Protein AF-A0A2W6C666-F1 (afdb_monomer)

Foldseek 3Di:
DDDDPDDPPDPDPPPPVPVVPPPLCADFKDKQNHTDDGDNYPVVSVVVQVVCCVVPVPIDID

Radius of gyration: 21.11 Å; Cα contacts (8 Å, |Δi|>4): 56; chains: 1; bounding box: 21×17×75 Å

Solvent-accessible surface area (backbone atoms only — not comparable to full-atom values): 4073 Å² total; per-residue (Å²): 134,89,78,80,84,78,75,81,76,75,80,68,84,70,86,72,79,53,81,91,67,72,74,73,79,54,28,68,31,30,48,72,92,36,83,74,49,73,25,87,38,62,67,59,29,50,51,53,44,50,52,48,37,72,78,36,72,85,59,49,67,87

Sequence (62 aa):
MKKPLTIPEEMQPRNVTRADLVVNEGFGLEVDGRMKMVFPSLAAAQKRGRDLKAEFPMLQVK

pLDDT: mean 75.89, std 19.07, range [43.12, 96.31]

Structure (mmCIF, N/CA/C/O backbone):
data_AF-A0A2W6C666-F1
#
_entry.id   AF-A0A2W6C666-F1
#
loop_
_atom_site.group_PDB
_atom_site.id
_atom_site.type_symbol
_atom_site.label_atom_id
_atom_site.label_alt_id
_atom_site.label_comp_id
_atom_site.label_asym_id
_atom_site.label_entity_id
_atom_site.label_seq_id
_atom_site.pdbx_PDB_ins_code
_atom_site.Cartn_x
_atom_site.Cartn_y
_atom_site.Cartn_z
_atom_site.occupancy
_atom_site.B_iso_or_equiv
_atom_site.auth_seq_id
_atom_site.auth_comp_id
_atom_site.auth_asym_id
_atom_site.auth_atom_id
_atom_site.pdbx_PDB_model_num
ATOM 1 N N . MET A 1 1 ? -1.307 -0.654 -64.582 1.00 43.12 1 MET A N 1
ATOM 2 C CA . MET A 1 1 ? -0.835 0.551 -63.863 1.00 43.12 1 MET A CA 1
ATOM 3 C C . MET A 1 1 ? -1.170 0.389 -62.387 1.00 43.12 1 MET A C 1
ATOM 5 O O . MET A 1 1 ? -2.327 0.144 -62.069 1.00 43.12 1 MET A O 1
ATOM 9 N N . LYS A 1 2 ? -0.152 0.391 -61.518 1.00 45.31 2 LYS A N 1
ATOM 10 C CA . LYS A 1 2 ? -0.283 0.170 -60.068 1.00 45.31 2 LYS A CA 1
ATOM 11 C C . LYS A 1 2 ? -0.846 1.446 -59.430 1.00 45.31 2 LYS A C 1
ATOM 13 O O . LYS A 1 2 ? -0.236 2.499 -59.574 1.00 45.31 2 LYS A O 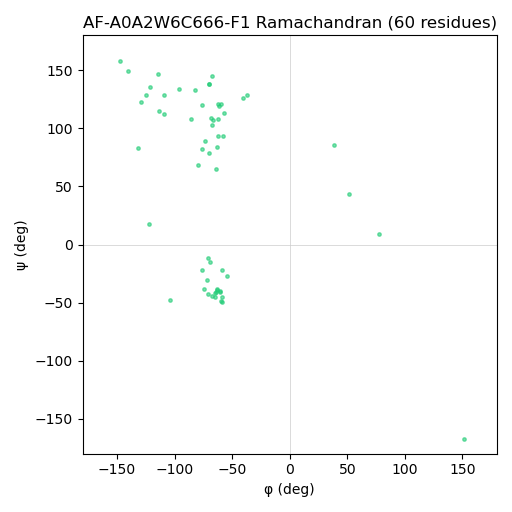1
ATOM 18 N N . LYS A 1 3 ? -2.006 1.364 -58.777 1.00 54.00 3 LYS A N 1
ATOM 19 C CA . LYS A 1 3 ? -2.537 2.454 -57.944 1.00 54.00 3 LYS A CA 1
ATOM 20 C C . LYS A 1 3 ? -1.854 2.358 -5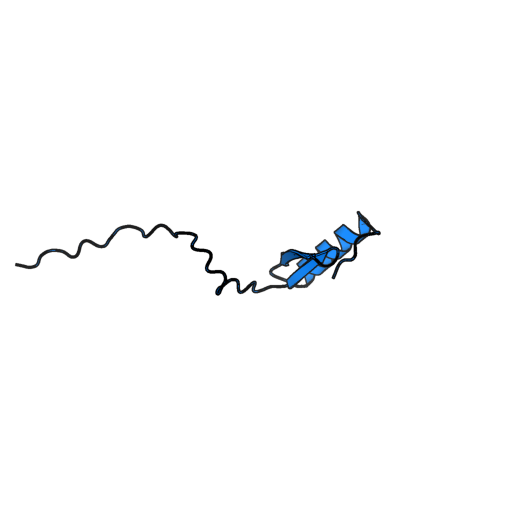6.568 1.00 54.00 3 LYS A C 1
ATOM 22 O O . LYS A 1 3 ? -1.732 1.237 -56.072 1.00 54.00 3 LYS A O 1
ATOM 27 N N . PRO A 1 4 ? -1.347 3.461 -55.996 1.00 50.00 4 PRO A N 1
ATOM 28 C CA . PRO A 1 4 ? -0.556 3.413 -54.772 1.00 50.00 4 PRO A CA 1
ATOM 29 C C . PRO A 1 4 ? -1.438 3.044 -53.574 1.00 50.00 4 PRO A C 1
ATOM 31 O O . PRO A 1 4 ? -2.563 3.527 -53.457 1.00 50.00 4 PRO A O 1
ATOM 34 N N . LEU A 1 5 ? -0.927 2.178 -52.692 1.00 53.78 5 LEU A N 1
ATOM 35 C CA . LEU A 1 5 ? -1.490 2.000 -51.357 1.00 53.78 5 LEU A CA 1
ATOM 36 C C . LEU A 1 5 ? -1.242 3.293 -50.577 1.00 53.78 5 LEU A C 1
ATOM 38 O O . LEU A 1 5 ? -0.128 3.547 -50.125 1.00 53.78 5 LEU A O 1
ATOM 42 N N . THR A 1 6 ? -2.279 4.109 -50.430 1.00 48.72 6 THR A N 1
ATOM 43 C CA . THR A 1 6 ? -2.319 5.143 -49.399 1.00 48.72 6 THR A CA 1
ATOM 44 C C . THR A 1 6 ? -2.380 4.431 -48.055 1.00 48.72 6 THR A C 1
ATOM 46 O O . THR A 1 6 ? -3.388 3.817 -47.712 1.00 48.72 6 THR A O 1
ATOM 49 N N . ILE A 1 7 ? -1.268 4.463 -47.330 1.00 62.47 7 ILE A N 1
ATOM 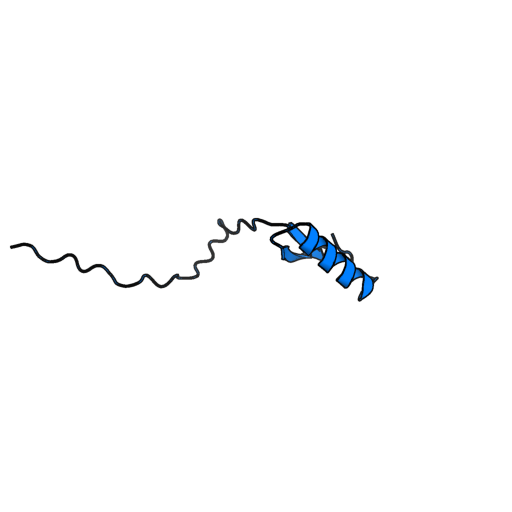50 C CA . ILE A 1 7 ? -1.194 4.115 -45.913 1.00 62.47 7 ILE A CA 1
ATOM 51 C C . ILE A 1 7 ? -2.089 5.128 -45.187 1.00 62.47 7 ILE A C 1
ATOM 53 O O . ILE A 1 7 ? -1.836 6.325 -45.327 1.00 62.47 7 ILE A O 1
ATOM 57 N N . PRO A 1 8 ? -3.141 4.718 -44.457 1.00 49.88 8 PRO A N 1
ATOM 58 C CA . PRO A 1 8 ? -3.833 5.642 -43.580 1.00 49.88 8 PRO A CA 1
ATOM 59 C C . PRO A 1 8 ? -2.895 5.998 -42.432 1.00 49.88 8 PRO A C 1
ATOM 61 O O . PRO A 1 8 ? -2.568 5.171 -41.580 1.00 49.88 8 PRO A O 1
ATOM 64 N N . GLU A 1 9 ? -2.441 7.239 -42.502 1.00 48.62 9 GLU A N 1
ATOM 65 C CA . GLU A 1 9 ? -1.811 8.026 -41.459 1.00 48.62 9 GLU A CA 1
ATOM 66 C C . GLU A 1 9 ? -2.524 7.803 -40.121 1.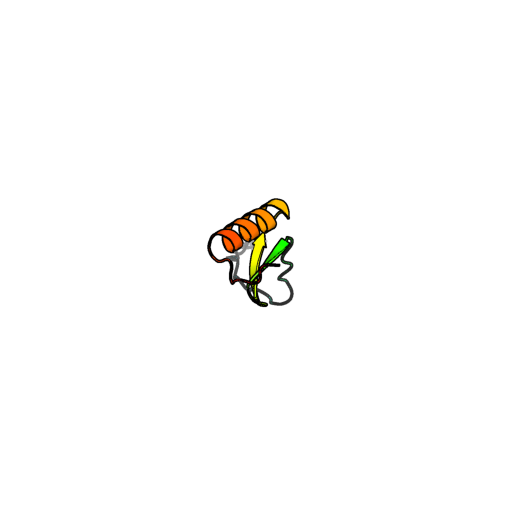00 48.62 9 GLU A C 1
ATOM 68 O O . GLU A 1 9 ? -3.746 7.914 -40.029 1.00 48.62 9 GLU A O 1
ATOM 73 N N . GLU A 1 10 ? -1.728 7.420 -39.123 1.00 57.38 10 GLU A N 1
ATOM 74 C CA . GLU A 1 10 ? -2.007 7.523 -37.694 1.00 57.38 10 GLU A CA 1
ATOM 75 C C . GLU A 1 10 ? -3.463 7.241 -37.294 1.00 57.38 10 GLU A C 1
ATOM 77 O O . GLU A 1 10 ? -4.273 8.143 -37.062 1.00 57.38 10 GLU A O 1
ATOM 82 N N . MET A 1 11 ? -3.785 5.955 -37.097 1.00 44.53 11 MET A N 1
ATOM 83 C CA . MET A 1 11 ? -4.838 5.611 -36.144 1.00 44.53 11 MET A CA 1
ATOM 84 C C . MET A 1 11 ? -4.414 6.183 -34.792 1.00 44.53 11 MET A C 1
ATOM 86 O O . MET A 1 11 ? -3.675 5.550 -34.040 1.00 44.53 11 MET A O 1
ATOM 90 N N . GLN A 1 12 ? -4.885 7.399 -34.508 1.00 52.06 12 GLN A N 1
ATOM 91 C CA . GLN A 1 12 ? -4.946 7.970 -33.173 1.00 52.06 12 GLN A CA 1
ATOM 92 C C . GLN A 1 12 ? -5.300 6.830 -32.218 1.00 52.06 12 GLN A C 1
ATOM 94 O O . GLN A 1 12 ? -6.268 6.109 -32.507 1.00 52.06 12 GLN A O 1
ATOM 99 N N . PRO A 1 13 ? -4.550 6.619 -31.122 1.00 54.06 13 PRO A N 1
ATOM 100 C CA . PRO A 1 13 ? -4.946 5.648 -30.125 1.00 54.06 13 PRO A CA 1
ATOM 101 C C . PRO A 1 13 ? -6.279 6.132 -29.563 1.00 54.06 13 PRO A C 1
ATOM 103 O O . PRO A 1 13 ? -6.352 6.977 -28.673 1.00 54.06 13 PRO A O 1
ATOM 106 N N . ARG A 1 14 ? -7.374 5.635 -30.142 1.00 58.44 14 ARG A N 1
ATOM 107 C CA . ARG A 1 14 ? -8.685 5.706 -29.530 1.00 58.44 14 ARG A CA 1
ATOM 108 C C . ARG A 1 14 ? -8.475 5.006 -28.201 1.00 58.44 14 ARG A C 1
ATOM 110 O O . ARG A 1 14 ? -8.195 3.810 -28.191 1.00 58.44 14 ARG A O 1
ATOM 117 N N . ASN A 1 15 ? -8.581 5.750 -27.105 1.00 54.47 15 ASN A N 1
ATOM 118 C CA . ASN A 1 15 ? -8.738 5.201 -25.763 1.00 54.47 15 ASN A CA 1
ATOM 119 C C . ASN A 1 15 ? -10.084 4.460 -25.706 1.00 54.47 15 ASN A C 1
ATOM 121 O O . ASN A 1 15 ? -11.025 4.866 -25.033 1.00 54.47 15 ASN A O 1
ATOM 125 N N . VAL A 1 16 ? -10.206 3.383 -26.478 1.00 53.31 16 VAL A N 1
ATOM 126 C CA . VAL A 1 16 ? -11.171 2.325 -26.251 1.00 53.31 16 VAL A CA 1
ATOM 127 C C . VAL A 1 16 ? -10.598 1.518 -25.103 1.00 53.31 16 VAL A C 1
ATOM 129 O O . VAL A 1 16 ? -9.932 0.505 -25.300 1.00 53.31 16 VAL A O 1
ATOM 132 N N . THR A 1 17 ? -10.822 2.006 -23.887 1.00 53.50 17 THR A N 1
ATOM 133 C CA . THR A 1 17 ? -10.623 1.221 -22.673 1.00 53.50 17 THR A CA 1
ATOM 134 C C . THR A 1 17 ? -11.618 0.063 -22.732 1.00 53.50 17 THR A C 1
ATOM 136 O O . THR A 1 17 ? -12.741 0.164 -22.244 1.00 53.50 17 THR A O 1
ATOM 139 N N . ARG A 1 18 ? -11.256 -1.026 -23.422 1.00 52.84 18 ARG A N 1
ATOM 140 C CA . ARG A 1 18 ? -11.991 -2.287 -23.329 1.00 52.84 18 ARG A CA 1
ATOM 141 C C . ARG A 1 18 ? -11.905 -2.723 -21.872 1.00 52.84 18 ARG A C 1
ATOM 143 O O . ARG A 1 18 ? -10.806 -2.950 -21.372 1.00 52.84 18 ARG A O 1
ATOM 150 N N . ALA A 1 19 ? -13.051 -2.839 -21.207 1.00 56.12 19 ALA A N 1
ATOM 151 C CA . ALA A 1 19 ? -13.131 -3.340 -19.835 1.00 56.12 19 ALA A CA 1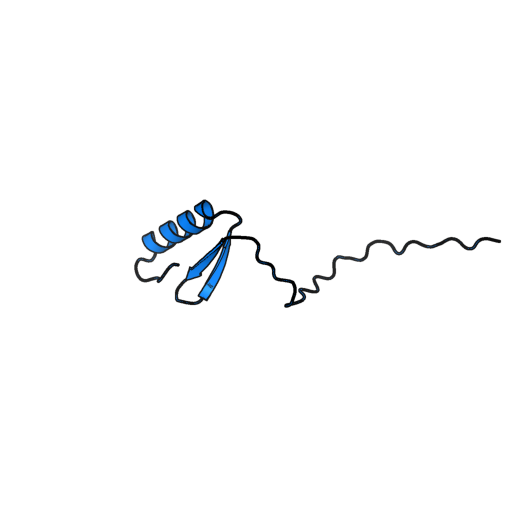
ATOM 152 C C . ALA A 1 19 ? -12.459 -4.722 -19.686 1.00 56.12 19 ALA A C 1
ATOM 154 O O . ALA A 1 19 ? -11.915 -5.028 -18.631 1.00 56.12 19 ALA A O 1
ATOM 155 N N . ASP A 1 20 ? -12.414 -5.498 -20.774 1.00 53.84 20 ASP A N 1
ATOM 156 C CA . ASP A 1 20 ? -11.817 -6.838 -20.845 1.00 53.84 20 ASP A CA 1
ATOM 157 C C . ASP A 1 20 ? -10.276 -6.857 -20.768 1.00 53.84 20 ASP A C 1
ATOM 159 O O . ASP A 1 20 ? -9.681 -7.923 -20.639 1.00 53.84 20 ASP A O 1
ATOM 163 N N . LEU A 1 21 ? -9.613 -5.700 -20.885 1.00 50.44 21 LEU A N 1
ATOM 164 C CA . LEU A 1 21 ? -8.154 -5.568 -21.017 1.00 50.44 21 LEU A CA 1
ATOM 165 C C . LEU A 1 21 ? -7.523 -4.712 -19.916 1.00 50.44 21 LEU A C 1
ATOM 167 O O . LEU A 1 21 ? -6.387 -4.265 -20.057 1.00 50.44 21 LEU A O 1
ATOM 171 N N . VAL A 1 22 ? -8.220 -4.487 -18.800 1.00 54.25 22 VAL A N 1
ATOM 172 C CA . VAL A 1 22 ? -7.584 -3.883 -17.622 1.00 54.25 22 VAL A CA 1
ATOM 173 C C . VAL A 1 22 ? -6.802 -4.971 -16.885 1.00 54.25 22 VAL A C 1
ATOM 175 O O . VAL A 1 22 ? -7.147 -5.388 -15.781 1.00 54.25 22 VAL A O 1
ATOM 178 N N . VAL A 1 23 ? -5.729 -5.452 -17.513 1.00 52.44 23 VAL A N 1
ATOM 179 C CA . VAL A 1 23 ? -4.670 -6.149 -16.789 1.00 52.44 23 VAL A CA 1
ATOM 180 C C . VAL A 1 23 ? -3.926 -5.053 -16.038 1.00 52.44 23 VAL A C 1
ATOM 182 O O . VAL A 1 23 ? -3.016 -4.419 -16.564 1.00 52.44 23 VAL A O 1
ATOM 185 N N . ASN A 1 24 ? -4.374 -4.746 -14.822 1.00 59.69 24 ASN A N 1
ATOM 186 C CA . ASN A 1 24 ? -3.570 -3.950 -13.904 1.00 59.69 24 ASN A CA 1
ATOM 187 C C . ASN A 1 24 ? -2.397 -4.832 -13.464 1.00 59.69 24 ASN A C 1
ATOM 189 O O . ASN A 1 24 ? -2.435 -5.447 -12.401 1.00 59.69 24 ASN A O 1
ATOM 193 N N . GLU A 1 25 ? -1.383 -4.954 -14.318 1.00 70.56 25 GLU A N 1
ATOM 194 C CA . GLU A 1 25 ? -0.109 -5.549 -13.937 1.00 70.56 25 GLU A CA 1
ATOM 195 C C . GLU A 1 25 ? 0.495 -4.671 -12.837 1.00 70.56 25 GLU A C 1
ATOM 197 O O . GLU A 1 25 ? 0.882 -3.525 -13.067 1.00 70.56 25 GLU A O 1
ATOM 202 N N . GLY A 1 26 ? 0.494 -5.175 -11.603 1.00 82.56 26 GLY A N 1
ATOM 203 C CA . GLY A 1 26 ? 0.993 -4.430 -10.457 1.00 82.56 26 GLY A CA 1
ATOM 204 C C . GLY A 1 26 ? 0.336 -4.808 -9.134 1.00 82.56 26 GLY A C 1
ATOM 205 O O . GLY A 1 26 ? -0.361 -5.811 -9.002 1.00 82.56 26 GLY A O 1
ATOM 206 N N . PHE A 1 27 ? 0.588 -3.974 -8.132 1.00 86.25 27 PHE A N 1
ATOM 207 C CA . PHE A 1 27 ? 0.151 -4.130 -6.753 1.00 86.25 27 PHE A CA 1
ATOM 208 C C . PHE A 1 27 ? -0.928 -3.099 -6.447 1.00 86.25 27 PHE A C 1
ATOM 210 O O . PHE A 1 27 ? -0.665 -1.895 -6.430 1.00 86.25 27 PHE A O 1
ATOM 217 N N . GLY A 1 28 ? -2.148 -3.581 -6.226 1.00 89.44 28 GLY A N 1
ATOM 218 C CA . GLY A 1 28 ? -3.268 -2.759 -5.790 1.00 89.44 28 GLY A CA 1
ATOM 219 C C . GLY A 1 28 ? -3.072 -2.235 -4.374 1.00 89.44 28 GLY A C 1
ATOM 220 O O . GLY A 1 28 ? -2.513 -2.923 -3.528 1.00 89.44 28 GLY A O 1
ATOM 221 N N . LEU A 1 29 ? -3.553 -1.021 -4.137 1.00 92.31 29 LEU A N 1
ATOM 222 C CA . LEU A 1 29 ? -3.742 -0.458 -2.812 1.00 92.31 29 LEU A CA 1
ATOM 223 C C . LEU A 1 29 ? -5.239 -0.272 -2.587 1.00 92.31 29 LEU A C 1
ATOM 225 O O . LEU A 1 29 ? -5.890 0.539 -3.262 1.00 92.31 29 LEU A O 1
ATOM 229 N N . GLU A 1 30 ? -5.772 -1.022 -1.634 1.00 92.19 30 GLU A N 1
ATOM 230 C CA . GLU A 1 30 ? -7.156 -0.927 -1.204 1.00 92.19 30 GLU A CA 1
ATOM 231 C C . GLU A 1 30 ? -7.241 -0.023 0.025 1.00 92.19 30 GLU A C 1
ATOM 233 O O . GLU A 1 30 ? -6.459 -0.138 0.969 1.00 92.19 30 GLU A O 1
ATOM 238 N N . VAL A 1 31 ? -8.204 0.895 0.009 1.00 93.19 31 VAL A N 1
ATOM 239 C CA . VAL A 1 31 ? -8.509 1.769 1.141 1.00 93.19 31 VAL A CA 1
ATOM 240 C C . VAL A 1 31 ? -10.004 1.689 1.414 1.00 93.19 31 VAL A C 1
ATOM 242 O O . VAL A 1 31 ? -10.811 1.954 0.521 1.00 93.19 31 VAL A O 1
ATOM 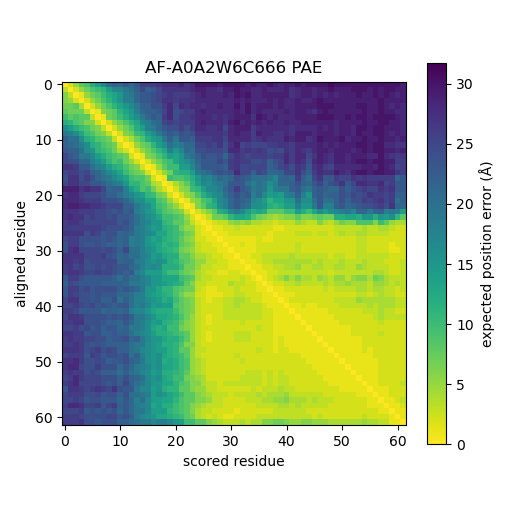245 N N . ASP A 1 32 ? -10.368 1.310 2.637 1.00 91.94 32 ASP A N 1
ATOM 246 C CA . ASP A 1 32 ? -11.744 1.129 3.113 1.00 91.94 32 ASP A CA 1
ATOM 247 C C . ASP A 1 32 ? -12.592 0.228 2.199 1.00 91.94 32 ASP A C 1
ATOM 249 O O . ASP A 1 32 ? -13.735 0.541 1.858 1.00 91.94 32 ASP A O 1
ATOM 253 N N . GLY A 1 33 ? -12.019 -0.891 1.747 1.00 89.62 33 GLY A N 1
ATOM 254 C CA . GLY A 1 33 ? -12.724 -1.839 0.880 1.00 89.62 33 GLY A CA 1
ATOM 255 C C . GLY A 1 33 ? -12.827 -1.400 -0.582 1.00 89.62 33 GLY A C 1
ATOM 256 O O . GLY A 1 33 ? -13.576 -2.002 -1.349 1.00 89.62 33 GLY A O 1
ATOM 257 N N . ARG A 1 34 ? -12.130 -0.328 -0.985 1.00 89.44 34 ARG A N 1
ATOM 258 C CA . ARG A 1 34 ? -12.145 0.181 -2.362 1.00 89.44 34 ARG A CA 1
ATOM 259 C C . ARG A 1 34 ? -10.738 0.280 -2.928 1.00 89.44 34 ARG A C 1
ATOM 261 O O . ARG A 1 34 ? -9.872 0.937 -2.354 1.00 89.44 34 ARG A O 1
ATOM 268 N N . MET A 1 35 ? -10.540 -0.304 -4.107 1.00 88.31 35 MET A N 1
ATOM 269 C CA . MET A 1 35 ? -9.314 -0.148 -4.888 1.00 88.31 35 MET A CA 1
ATOM 270 C C . MET A 1 35 ? -9.103 1.334 -5.219 1.00 88.31 35 MET A C 1
ATOM 272 O O . MET A 1 35 ? -9.965 1.964 -5.836 1.00 88.31 35 MET A O 1
ATOM 276 N N . LYS A 1 36 ? -7.976 1.907 -4.788 1.00 88.06 36 LYS A N 1
ATOM 277 C CA . LYS A 1 36 ? -7.656 3.321 -5.036 1.00 88.06 36 LYS A CA 1
ATOM 278 C C . LYS A 1 36 ? -6.620 3.499 -6.126 1.00 88.06 36 LYS A C 1
ATOM 280 O O . LYS A 1 36 ? -6.789 4.361 -6.982 1.00 88.06 36 LYS A O 1
ATOM 285 N N . MET A 1 37 ? -5.534 2.738 -6.053 1.00 86.38 37 MET A N 1
ATOM 286 C CA . MET A 1 37 ? -4.365 2.907 -6.914 1.00 86.38 37 MET A CA 1
ATOM 287 C C . MET A 1 37 ? -3.697 1.561 -7.179 1.00 86.38 37 MET A C 1
ATOM 289 O O . MET A 1 37 ? -3.843 0.630 -6.392 1.00 86.38 37 MET A O 1
ATOM 293 N N . VAL A 1 38 ? -2.940 1.485 -8.271 1.00 89.25 38 VAL A N 1
ATOM 294 C CA . VAL A 1 38 ? -2.083 0.347 -8.616 1.00 89.25 38 VAL A CA 1
ATOM 295 C C . VAL A 1 38 ? -0.657 0.851 -8.745 1.00 89.25 38 VAL A C 1
ATOM 297 O O . VAL A 1 38 ? -0.414 1.901 -9.339 1.00 89.25 38 VAL A O 1
ATOM 300 N N . PHE A 1 39 ? 0.282 0.108 -8.174 1.00 87.50 39 PHE A N 1
ATOM 301 C CA . PHE A 1 39 ? 1.703 0.414 -8.205 1.00 87.50 39 PHE A CA 1
ATOM 302 C C . PHE A 1 39 ? 2.460 -0.645 -9.001 1.00 87.50 39 PHE A C 1
ATOM 304 O O . PHE A 1 39 ? 2.138 -1.825 -8.900 1.00 87.50 39 PHE A O 1
ATOM 311 N N . PRO A 1 40 ? 3.532 -0.275 -9.714 1.00 85.62 40 PRO A N 1
ATOM 312 C CA . PRO A 1 40 ? 4.352 -1.248 -10.433 1.00 85.62 40 PRO A CA 1
ATOM 313 C C . PRO A 1 40 ? 5.154 -2.169 -9.494 1.00 85.62 40 PRO A C 1
ATOM 315 O O . PRO A 1 40 ? 5.666 -3.194 -9.930 1.00 85.62 40 PRO A O 1
ATOM 318 N N . SER A 1 41 ? 5.288 -1.829 -8.204 1.00 88.88 41 SER A N 1
ATOM 319 C CA . SER A 1 41 ? 6.034 -2.627 -7.225 1.00 88.88 41 SER A CA 1
ATOM 320 C C . SER A 1 41 ? 5.352 -2.689 -5.857 1.00 88.88 41 SER A C 1
ATOM 322 O O . SER A 1 41 ? 4.710 -1.733 -5.413 1.00 88.88 41 SER A O 1
ATOM 324 N N . LEU A 1 42 ? 5.552 -3.810 -5.154 1.00 88.94 42 LEU A N 1
ATOM 325 C CA . LEU A 1 42 ? 5.009 -4.031 -3.812 1.00 88.94 42 LEU A CA 1
ATOM 326 C C . LEU A 1 42 ? 5.536 -2.993 -2.821 1.00 88.94 42 LEU A C 1
ATOM 328 O O . LEU A 1 42 ? 4.788 -2.482 -1.994 1.00 88.94 42 LEU A O 1
ATOM 332 N N . ALA A 1 43 ? 6.824 -2.657 -2.920 1.00 91.62 43 ALA A N 1
ATOM 333 C CA . ALA A 1 43 ? 7.456 -1.680 -2.044 1.00 91.62 43 ALA A CA 1
ATOM 334 C C . ALA A 1 43 ? 6.801 -0.295 -2.171 1.00 91.62 43 ALA A C 1
ATOM 336 O O . ALA A 1 43 ? 6.579 0.370 -1.159 1.00 91.62 43 ALA A O 1
ATOM 337 N N . ALA A 1 44 ? 6.441 0.120 -3.392 1.00 90.25 44 ALA A N 1
ATOM 338 C CA . ALA A 1 44 ? 5.749 1.383 -3.623 1.00 90.25 44 ALA A CA 1
ATOM 339 C C . ALA A 1 44 ? 4.324 1.369 -3.043 1.00 90.25 44 ALA A C 1
ATOM 341 O O . ALA A 1 44 ? 3.951 2.313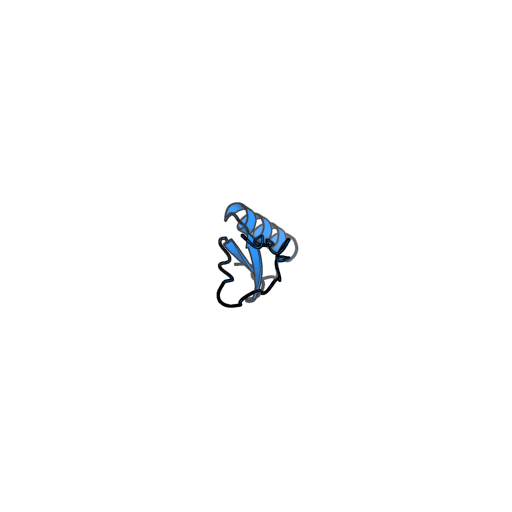 -2.341 1.00 90.25 44 ALA A O 1
ATOM 342 N N . ALA A 1 45 ? 3.573 0.279 -3.247 1.00 92.25 45 ALA A N 1
ATOM 343 C CA . ALA A 1 45 ? 2.243 0.106 -2.657 1.00 92.25 45 ALA A CA 1
ATOM 344 C C . ALA A 1 45 ? 2.294 0.138 -1.122 1.00 92.25 45 ALA A C 1
ATOM 346 O O . ALA A 1 45 ? 1.570 0.903 -0.485 1.00 92.25 45 ALA A O 1
ATOM 347 N N . GLN A 1 46 ? 3.216 -0.616 -0.519 1.00 93.50 46 GLN A N 1
ATOM 348 C CA . GLN A 1 46 ? 3.382 -0.664 0.932 1.00 93.50 46 GLN A CA 1
ATOM 349 C C . GLN A 1 46 ? 3.824 0.672 1.517 1.00 93.50 46 GLN A C 1
ATOM 351 O O . GLN A 1 46 ? 3.321 1.062 2.569 1.00 93.50 46 GLN A O 1
ATOM 356 N N . LYS A 1 47 ? 4.761 1.377 0.870 1.00 95.56 47 LYS A N 1
ATOM 357 C CA . LYS A 1 47 ? 5.179 2.705 1.324 1.00 95.56 47 LYS A CA 1
ATOM 358 C C . LYS A 1 47 ? 3.975 3.638 1.348 1.00 95.56 47 LYS A C 1
ATOM 360 O O . LYS A 1 47 ? 3.713 4.256 2.376 1.00 95.56 47 LYS A O 1
ATOM 365 N N . ARG A 1 48 ? 3.206 3.688 0.255 1.00 93.69 48 ARG A N 1
ATOM 366 C CA . ARG A 1 48 ? 2.030 4.557 0.190 1.00 93.69 48 ARG A CA 1
ATOM 367 C C . ARG A 1 48 ? 0.972 4.164 1.216 1.00 93.69 48 ARG A C 1
ATOM 369 O O . ARG A 1 48 ? 0.370 5.048 1.817 1.00 93.69 48 ARG A O 1
ATOM 376 N N . GLY A 1 49 ? 0.780 2.868 1.449 1.00 94.00 49 GLY A N 1
ATOM 377 C CA . GLY A 1 49 ? -0.144 2.385 2.465 1.00 94.00 49 GLY A CA 1
ATOM 378 C C . GLY A 1 49 ? 0.264 2.771 3.889 1.00 94.00 49 GLY A C 1
ATOM 379 O O . GLY A 1 49 ? -0.581 3.202 4.669 1.00 94.00 49 GLY A O 1
ATOM 380 N N . ARG A 1 50 ? 1.562 2.702 4.215 1.00 94.94 50 ARG A N 1
ATOM 381 C CA . ARG A 1 50 ? 2.095 3.173 5.505 1.00 94.94 50 ARG A CA 1
ATOM 382 C C . ARG A 1 50 ? 1.933 4.679 5.671 1.00 94.94 50 ARG A 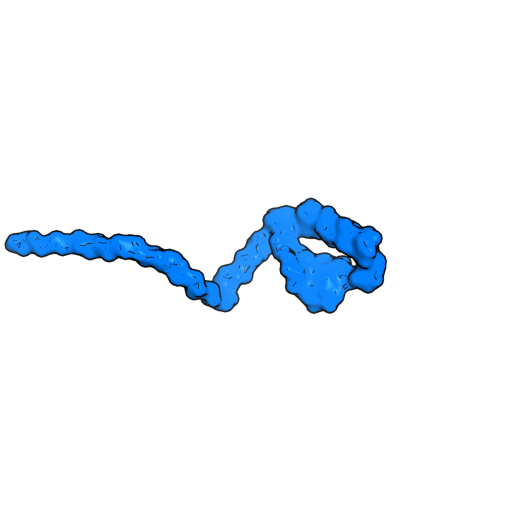C 1
ATOM 384 O O . ARG A 1 50 ? 1.476 5.108 6.724 1.00 94.94 50 ARG A O 1
ATOM 391 N N . ASP A 1 51 ? 2.253 5.452 4.633 1.00 95.62 51 ASP A N 1
ATOM 392 C CA . ASP A 1 51 ? 2.100 6.910 4.642 1.00 95.62 51 ASP A CA 1
ATOM 393 C C . ASP A 1 51 ? 0.626 7.290 4.903 1.00 95.62 51 ASP A C 1
ATOM 395 O O . ASP A 1 51 ? 0.339 8.100 5.780 1.00 95.62 51 ASP A O 1
ATOM 399 N N . LEU A 1 52 ? -0.323 6.629 4.223 1.00 93.75 52 LEU A N 1
ATOM 400 C CA . LEU A 1 52 ? -1.761 6.840 4.437 1.00 93.75 52 LEU A CA 1
ATOM 401 C C . LEU A 1 52 ? -2.220 6.4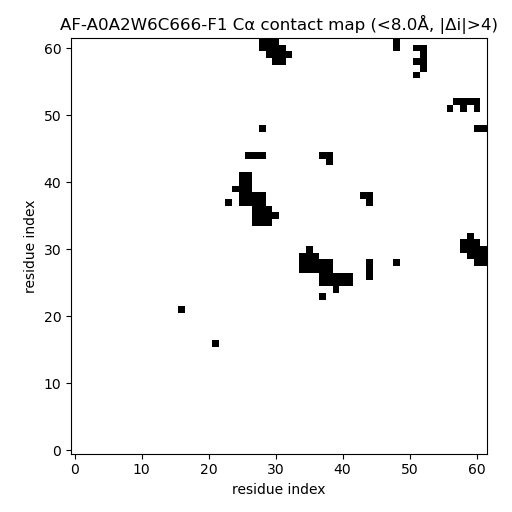52 5.841 1.00 93.75 52 LEU A C 1
ATOM 403 O O . LEU A 1 52 ? -3.061 7.135 6.415 1.00 93.75 52 LEU A O 1
ATOM 407 N N . LYS A 1 53 ? -1.690 5.363 6.402 1.00 92.94 53 LYS A N 1
ATOM 408 C CA . LYS A 1 53 ? -2.047 4.923 7.754 1.00 92.94 53 LYS A CA 1
ATOM 409 C C . LYS A 1 53 ? -1.467 5.841 8.832 1.00 92.94 53 LYS A C 1
ATOM 411 O O . LYS A 1 53 ? -2.076 5.980 9.888 1.00 92.94 53 LYS A O 1
ATOM 416 N N . ALA A 1 54 ? -0.316 6.461 8.571 1.00 95.19 54 ALA A N 1
ATOM 417 C CA . ALA A 1 54 ? 0.283 7.455 9.454 1.00 95.19 54 ALA A CA 1
ATOM 418 C C . ALA A 1 54 ? -0.514 8.769 9.452 1.00 95.19 54 ALA A C 1
ATOM 420 O O . ALA A 1 54 ? -0.752 9.337 10.514 1.00 95.19 54 ALA A O 1
ATOM 421 N N . GLU A 1 55 ? -0.956 9.223 8.277 1.00 96.31 55 GLU A N 1
ATOM 422 C CA . GLU A 1 55 ? -1.756 10.445 8.128 1.00 96.31 55 GLU A CA 1
ATOM 423 C C . GLU A 1 55 ? -3.207 10.245 8.597 1.00 96.31 55 GLU A C 1
ATOM 425 O O . GLU A 1 55 ? -3.784 11.106 9.259 1.00 96.31 55 GLU A O 1
ATOM 430 N N . PHE A 1 56 ? -3.779 9.070 8.323 1.00 94.81 56 PHE A N 1
ATOM 431 C CA . PHE A 1 56 ? -5.157 8.724 8.658 1.00 94.81 56 PHE A CA 1
ATOM 432 C C . PHE A 1 56 ? -5.228 7.350 9.350 1.00 94.81 56 PHE A C 1
ATOM 434 O O . PHE A 1 56 ? -5.563 6.337 8.723 1.00 94.81 56 PHE A O 1
ATOM 441 N N . PRO A 1 57 ? -4.995 7.290 10.676 1.00 93.38 57 PRO A N 1
ATOM 442 C CA . PRO A 1 57 ? -4.987 6.033 11.429 1.00 93.38 57 PRO A CA 1
ATOM 443 C C . PRO A 1 57 ? -6.300 5.244 11.361 1.00 93.38 57 PRO A C 1
ATOM 445 O O . PRO A 1 57 ? -6.305 4.029 11.567 1.00 93.38 57 PRO A O 1
ATOM 448 N N . MET A 1 58 ? -7.410 5.913 11.042 1.00 95.31 58 MET A N 1
ATOM 449 C CA . MET A 1 58 ? -8.741 5.314 10.925 1.00 95.31 58 MET A CA 1
ATOM 450 C C . MET A 1 58 ? -8.964 4.512 9.633 1.00 95.31 58 MET A C 1
ATOM 452 O O . MET A 1 58 ? -9.823 3.635 9.627 1.00 95.31 58 MET A O 1
ATOM 456 N N . LEU A 1 59 ? -8.189 4.761 8.568 1.00 93.50 59 LEU A N 1
ATOM 457 C CA . LEU A 1 59 ? -8.378 4.088 7.278 1.00 93.50 59 LEU A CA 1
ATOM 458 C C . LEU A 1 59 ? -7.985 2.613 7.353 1.00 93.50 59 LEU A C 1
ATOM 460 O O . LEU A 1 59 ? -6.940 2.258 7.909 1.00 93.50 59 LEU A O 1
ATOM 464 N N . GLN A 1 60 ? -8.776 1.738 6.745 1.00 91.75 60 GLN A N 1
ATOM 465 C CA . GLN A 1 60 ? -8.392 0.350 6.515 1.00 91.75 60 GLN A CA 1
ATOM 466 C C . GLN A 1 60 ? -7.605 0.265 5.211 1.00 91.75 60 GLN A C 1
ATOM 468 O O . GLN A 1 60 ? -8.175 0.414 4.138 1.00 91.75 60 GLN A O 1
ATOM 473 N N . VAL A 1 61 ? -6.296 0.039 5.304 1.00 91.12 61 VAL A N 1
ATOM 474 C CA . VAL A 1 61 ? -5.403 -0.050 4.141 1.00 91.12 61 VAL A CA 1
ATOM 475 C C . VAL A 1 61 ? -4.949 -1.500 3.961 1.00 91.12 61 VAL A C 1
ATOM 477 O O . VAL A 1 61 ? -4.487 -2.098 4.937 1.00 91.12 61 VAL A O 1
ATOM 480 N N . LYS A 1 62 ? -5.087 -2.053 2.749 1.00 81.94 62 LYS A N 1
ATOM 481 C CA . LYS A 1 62 ? -4.664 -3.415 2.377 1.00 81.94 62 LYS A CA 1
ATOM 482 C C . LYS A 1 62 ? -3.872 -3.429 1.074 1.00 81.94 62 LYS A C 1
ATOM 484 O O . LYS A 1 62 ? -4.182 -2.606 0.181 1.00 81.94 62 LYS A O 1
#

Secondary structure (DSSP, 8-state):
-PPP--------------GGG----SEEEEETTEEEEEESSHHHHHHHHHHHHHH-TTS-B-

Mean predicted aligned error: 13.72 Å